Protein AF-A0A3C7W2S7-F1 (afdb_monomer_lite)

Sequence (81 aa):
GPGATDLAAQYRERLYNDPQSLADVVRITAVRQGDQLVGYRVSPGRAGEDFAALGFEPGDIVTGVNGLSLTDPANTVRLYQ

Structure (mmCIF, N/CA/C/O backbone):
data_AF-A0A3C7W2S7-F1
#
_entry.id   AF-A0A3C7W2S7-F1
#
loop_
_atom_site.group_PDB
_atom_site.id
_atom_site.type_symbol
_atom_site.label_atom_id
_atom_site.label_alt_id
_atom_site.label_comp_id
_atom_site.label_asym_id
_atom_site.label_entity_id
_atom_site.label_seq_id
_atom_site.pdbx_PDB_ins_code
_atom_site.Cartn_x
_atom_site.Cartn_y
_atom_site.Cartn_z
_atom_site.occupancy
_atom_site.B_iso_or_equiv
_atom_site.auth_seq_id
_atom_site.auth_comp_id
_atom_site.auth_asym_id
_atom_site.auth_atom_id
_atom_site.pdbx_PDB_model_num
ATOM 1 N N . GLY A 1 1 ? 17.190 -18.530 -6.423 1.00 46.44 1 GLY A N 1
ATOM 2 C CA . GLY A 1 1 ? 18.508 -18.645 -7.084 1.00 46.44 1 GLY A CA 1
ATOM 3 C C . GLY A 1 1 ? 19.221 -17.305 -7.038 1.00 46.44 1 GLY A C 1
ATOM 4 O O . GLY A 1 1 ? 18.549 -16.330 -6.721 1.00 46.44 1 GLY A O 1
ATOM 5 N N . PRO A 1 2 ? 20.527 -17.241 -7.342 1.00 55.94 2 PRO A N 1
ATOM 6 C CA . PRO A 1 2 ? 21.353 -16.035 -7.178 1.00 55.94 2 PRO A CA 1
ATOM 7 C C . PRO A 1 2 ? 20.734 -14.767 -7.798 1.00 55.94 2 PRO A C 1
ATOM 9 O O . PRO A 1 2 ? 20.667 -13.744 -7.129 1.00 55.94 2 PRO A O 1
ATOM 12 N N . GLY A 1 3 ? 20.106 -14.869 -8.976 1.00 65.62 3 GLY A N 1
ATOM 13 C CA . GLY A 1 3 ? 19.449 -13.719 -9.617 1.00 65.62 3 GLY A CA 1
ATOM 14 C C . GLY A 1 3 ? 18.249 -13.118 -8.866 1.00 65.62 3 GLY A C 1
ATOM 15 O O . GLY A 1 3 ? 17.995 -11.927 -8.994 1.00 65.62 3 GLY A O 1
ATOM 16 N N . ALA A 1 4 ? 17.530 -13.895 -8.046 1.00 66.38 4 ALA A N 1
ATOM 17 C CA . ALA A 1 4 ? 16.418 -13.366 -7.245 1.00 66.38 4 ALA A CA 1
ATOM 18 C C . ALA A 1 4 ? 16.923 -12.548 -6.042 1.00 66.38 4 ALA A C 1
ATOM 20 O O . ALA A 1 4 ? 16.303 -11.566 -5.640 1.00 66.38 4 ALA A O 1
ATOM 21 N N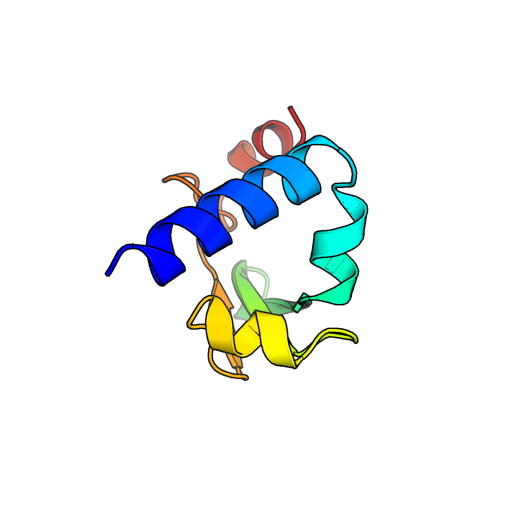 . THR A 1 5 ? 18.074 -12.938 -5.491 1.00 72.88 5 THR A N 1
ATOM 22 C CA . THR A 1 5 ? 18.722 -12.246 -4.372 1.00 72.88 5 THR A CA 1
ATOM 23 C C . THR A 1 5 ? 19.345 -10.926 -4.825 1.00 72.88 5 THR A C 1
ATOM 25 O O . THR A 1 5 ? 19.192 -9.913 -4.143 1.00 72.88 5 THR A O 1
ATOM 28 N N . ASP A 1 6 ? 19.985 -10.915 -5.996 1.00 73.44 6 ASP A N 1
ATOM 29 C CA . ASP A 1 6 ? 20.596 -9.709 -6.568 1.00 73.44 6 ASP A CA 1
ATOM 30 C C . ASP A 1 6 ? 19.542 -8.663 -6.957 1.00 73.44 6 ASP A C 1
ATOM 32 O O . ASP A 1 6 ? 19.726 -7.467 -6.723 1.00 73.44 6 ASP A O 1
ATOM 36 N N . LEU A 1 7 ? 18.395 -9.115 -7.474 1.00 72.31 7 LEU A N 1
ATOM 37 C CA . LEU A 1 7 ? 17.259 -8.250 -7.780 1.00 72.31 7 LEU A CA 1
ATOM 38 C C . LEU A 1 7 ? 16.706 -7.594 -6.506 1.00 72.31 7 LEU A C 1
ATOM 40 O O . LEU A 1 7 ? 16.577 -6.372 -6.441 1.00 72.31 7 LEU A O 1
ATOM 44 N N . ALA A 1 8 ? 16.461 -8.384 -5.457 1.00 74.12 8 ALA A N 1
ATOM 45 C CA . ALA A 1 8 ? 15.978 -7.873 -4.174 1.00 74.12 8 ALA A CA 1
ATOM 46 C C . ALA A 1 8 ? 16.950 -6.862 -3.533 1.00 74.12 8 ALA A C 1
ATOM 48 O O . ALA A 1 8 ? 16.519 -5.871 -2.938 1.00 74.12 8 ALA A O 1
ATOM 49 N N . ALA A 1 9 ? 18.263 -7.074 -3.677 1.00 75.94 9 ALA A N 1
ATOM 50 C CA . ALA A 1 9 ? 19.277 -6.146 -3.187 1.00 75.94 9 ALA A CA 1
ATOM 51 C C . ALA A 1 9 ? 19.234 -4.794 -3.922 1.00 75.94 9 ALA A C 1
ATOM 53 O O . ALA A 1 9 ? 19.226 -3.759 -3.256 1.00 75.94 9 ALA A O 1
ATOM 54 N N . GLN A 1 10 ? 19.123 -4.800 -5.254 1.00 71.56 10 GLN A N 1
ATOM 55 C CA . GLN A 1 10 ? 19.022 -3.577 -6.059 1.00 71.56 10 GLN A CA 1
ATOM 56 C C . GLN A 1 10 ? 17.723 -2.802 -5.810 1.00 71.56 10 GLN A C 1
ATOM 58 O O . GLN A 1 10 ? 17.743 -1.572 -5.780 1.00 71.56 10 GLN A O 1
ATOM 63 N N . TYR A 1 11 ? 16.594 -3.493 -5.605 1.00 65.56 11 TYR A N 1
ATOM 64 C CA . TYR A 1 11 ? 15.335 -2.826 -5.251 1.00 65.56 11 TYR A CA 1
ATOM 65 C C . TYR A 1 11 ? 15.406 -2.163 -3.892 1.00 65.56 11 TYR A C 1
ATOM 67 O O . TYR A 1 11 ? 14.956 -1.034 -3.756 1.00 65.56 11 TYR A O 1
ATOM 75 N N . ARG A 1 12 ? 15.998 -2.828 -2.898 1.00 70.50 12 ARG A N 1
ATOM 76 C CA . ARG A 1 12 ? 16.204 -2.241 -1.572 1.00 70.50 12 ARG A CA 1
ATOM 77 C C . ARG A 1 12 ? 17.053 -0.972 -1.656 1.00 70.50 12 ARG A C 1
ATOM 79 O O . ARG A 1 12 ? 16.713 0.019 -1.026 1.00 70.50 12 ARG A O 1
ATOM 86 N N . GLU A 1 13 ? 18.109 -0.978 -2.463 1.00 66.19 13 GLU A N 1
ATOM 87 C CA . GLU A 1 13 ? 18.978 0.186 -2.667 1.00 66.19 13 GLU A CA 1
ATOM 88 C C . GLU A 1 13 ? 18.251 1.337 -3.388 1.00 66.19 13 GLU A C 1
ATOM 90 O O . GLU A 1 13 ? 18.342 2.488 -2.964 1.00 66.19 13 GLU A O 1
ATOM 95 N N . ARG A 1 14 ? 17.442 1.033 -4.413 1.00 59.56 14 ARG A N 1
ATOM 96 C CA . ARG A 1 14 ? 16.550 2.012 -5.062 1.00 59.56 14 ARG A CA 1
ATOM 97 C C . ARG A 1 14 ? 15.465 2.543 -4.123 1.00 59.56 14 ARG A C 1
ATOM 99 O O . ARG A 1 14 ? 15.216 3.740 -4.141 1.00 59.56 14 ARG A O 1
ATOM 106 N N . LEU A 1 15 ? 14.880 1.704 -3.267 1.00 58.06 15 LEU A N 1
ATOM 107 C CA . LEU A 1 15 ? 13.894 2.120 -2.261 1.00 58.06 15 LEU A CA 1
ATOM 108 C C . LEU A 1 15 ? 14.483 3.137 -1.279 1.00 58.06 15 LEU A C 1
ATOM 110 O O . LEU A 1 15 ? 13.804 4.087 -0.900 1.00 58.06 15 LEU A O 1
ATOM 114 N N . TYR A 1 16 ? 15.734 2.920 -0.862 1.00 59.62 16 TYR A N 1
ATOM 115 C CA . TYR A 1 16 ? 16.440 3.802 0.068 1.00 59.62 16 TYR A CA 1
ATOM 116 C C . TYR A 1 16 ? 16.873 5.122 -0.577 1.00 59.62 16 TYR A C 1
ATOM 118 O O . TYR A 1 16 ? 16.870 6.150 0.095 1.00 59.62 16 TYR A O 1
ATOM 126 N N . ASN A 1 17 ? 17.239 5.100 -1.860 1.00 55.03 17 ASN A N 1
ATOM 127 C CA . ASN A 1 17 ? 17.760 6.274 -2.565 1.00 55.03 17 ASN A CA 1
ATOM 128 C C . ASN A 1 17 ? 16.673 7.096 -3.276 1.00 55.03 17 ASN A C 1
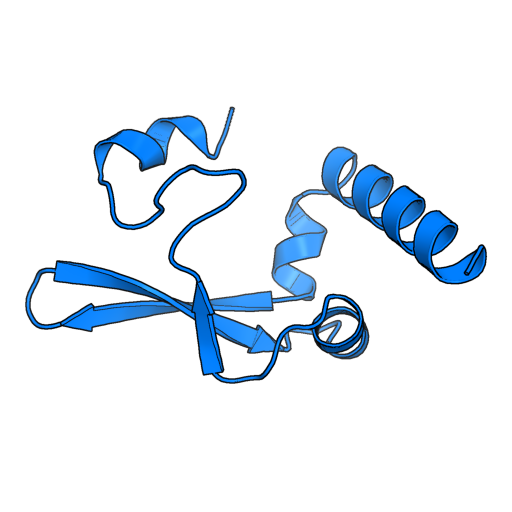ATOM 130 O O . ASN A 1 17 ? 16.859 8.293 -3.480 1.00 55.03 17 ASN A O 1
ATOM 134 N N . ASP A 1 18 ? 15.550 6.475 -3.644 1.00 54.25 18 ASP A N 1
ATOM 135 C CA . ASP A 1 18 ? 14.420 7.126 -4.303 1.00 54.25 18 ASP A CA 1
ATOM 136 C C . ASP A 1 18 ? 13.081 6.462 -3.912 1.00 54.25 18 ASP A C 1
ATOM 138 O O . ASP A 1 18 ? 12.513 5.661 -4.668 1.00 54.25 18 ASP A O 1
ATOM 142 N N . PRO A 1 19 ? 12.534 6.781 -2.725 1.00 55.38 19 PRO A N 1
ATOM 143 C CA . PRO A 1 19 ? 11.242 6.262 -2.281 1.00 55.38 19 PRO A CA 1
ATOM 144 C C . PRO A 1 19 ? 10.065 6.697 -3.174 1.00 55.38 19 PRO A C 1
ATOM 146 O O . PRO A 1 19 ? 8.988 6.106 -3.071 1.00 55.38 19 PRO A O 1
ATOM 149 N N . GLN A 1 20 ? 10.241 7.671 -4.087 1.00 54.41 20 GLN A N 1
ATOM 150 C CA . GLN A 1 20 ? 9.222 7.984 -5.099 1.00 54.41 20 GLN A CA 1
ATOM 151 C C . GLN A 1 20 ? 9.078 6.854 -6.133 1.00 54.41 20 GLN A C 1
ATOM 153 O O . GLN A 1 20 ? 7.989 6.685 -6.682 1.00 54.41 20 GLN A O 1
ATOM 158 N N . SER A 1 21 ? 10.110 6.023 -6.333 1.00 63.84 21 SER A N 1
ATOM 159 C CA . SER A 1 21 ? 10.092 4.914 -7.302 1.00 63.84 21 SER A CA 1
ATOM 160 C C . SER A 1 21 ? 9.037 3.842 -6.999 1.00 63.84 21 SER A C 1
ATOM 162 O O . SER A 1 21 ? 8.520 3.211 -7.920 1.00 63.84 21 SER A O 1
ATOM 164 N N . LEU A 1 22 ? 8.627 3.671 -5.733 1.00 63.31 22 LEU A N 1
ATOM 165 C CA . LEU A 1 22 ? 7.563 2.725 -5.378 1.00 63.31 22 LEU A CA 1
ATOM 166 C C . LEU A 1 22 ? 6.201 3.162 -5.946 1.00 63.31 22 LEU A C 1
ATOM 168 O O . LEU A 1 22 ? 5.398 2.320 -6.347 1.00 63.31 22 LEU A O 1
ATOM 172 N N . ALA A 1 23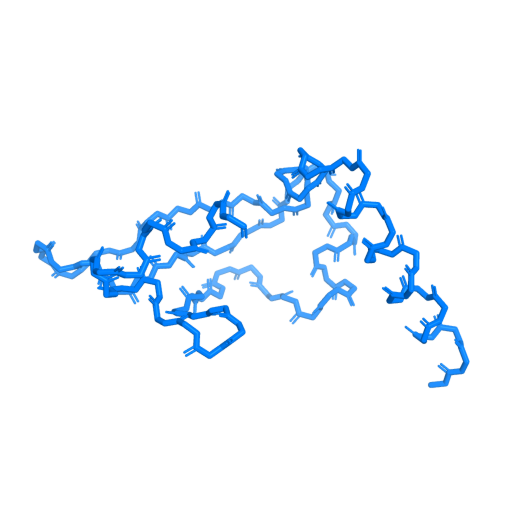 ? 5.952 4.472 -6.036 1.00 68.12 23 ALA A N 1
ATOM 173 C CA . ALA A 1 23 ? 4.723 5.008 -6.622 1.00 68.12 23 ALA A CA 1
ATOM 174 C C . ALA A 1 23 ? 4.638 4.759 -8.139 1.00 68.12 23 ALA A C 1
ATOM 176 O O . ALA A 1 23 ? 3.540 4.698 -8.697 1.00 68.12 23 ALA A O 1
ATOM 177 N N . ASP A 1 24 ? 5.782 4.571 -8.806 1.00 75.88 24 ASP A N 1
ATOM 178 C CA . ASP A 1 24 ? 5.823 4.166 -10.210 1.00 75.88 24 ASP A CA 1
ATOM 179 C C . ASP A 1 24 ? 5.569 2.662 -10.389 1.00 75.88 24 ASP A C 1
ATOM 181 O O . ASP A 1 24 ? 5.087 2.263 -11.449 1.00 75.88 24 ASP A O 1
ATOM 185 N N . VAL A 1 25 ? 5.815 1.830 -9.370 1.00 77.94 25 VAL A N 1
ATOM 186 C CA . VAL A 1 25 ? 5.575 0.374 -9.414 1.00 77.94 25 VAL A CA 1
ATOM 187 C C . VAL A 1 25 ? 4.126 0.023 -9.075 1.00 77.94 25 VAL A C 1
ATOM 189 O O . VAL A 1 25 ? 3.521 -0.813 -9.750 1.00 77.94 25 VAL A O 1
ATOM 192 N N . VAL A 1 26 ? 3.539 0.666 -8.060 1.00 83.31 26 VAL A N 1
ATOM 193 C CA . VAL A 1 26 ? 2.206 0.317 -7.550 1.00 83.31 26 VAL A CA 1
ATOM 194 C C . VAL A 1 26 ? 1.280 1.525 -7.440 1.00 83.31 26 VAL A C 1
ATOM 196 O O . VAL A 1 26 ? 1.613 2.552 -6.853 1.00 83.31 26 VAL A O 1
ATOM 199 N N . ARG A 1 27 ? 0.055 1.380 -7.952 1.00 87.50 27 ARG A N 1
ATOM 200 C CA . ARG A 1 27 ? -1.057 2.287 -7.644 1.00 87.50 27 ARG A CA 1
ATOM 201 C C . ARG A 1 27 ? -1.873 1.706 -6.501 1.00 87.50 27 ARG A C 1
ATOM 203 O O . ARG A 1 27 ? -2.298 0.552 -6.577 1.00 87.50 27 ARG A O 1
ATOM 210 N N . ILE A 1 28 ? -2.136 2.526 -5.487 1.00 88.12 28 ILE A N 1
ATOM 211 C CA . ILE A 1 28 ? -2.925 2.135 -4.318 1.00 88.12 28 ILE A CA 1
ATOM 212 C C . ILE A 1 28 ? -4.284 2.831 -4.305 1.00 88.12 28 ILE A C 1
ATOM 214 O O . ILE A 1 28 ? -4.417 3.995 -4.676 1.00 88.12 28 ILE A O 1
ATOM 218 N N . THR A 1 29 ? -5.317 2.123 -3.865 1.00 90.56 29 THR A N 1
ATOM 219 C CA . THR A 1 29 ? -6.648 2.689 -3.616 1.00 90.56 29 THR A CA 1
ATOM 220 C C . THR A 1 29 ? -7.168 2.171 -2.285 1.00 90.56 29 THR A C 1
ATOM 222 O O . THR A 1 29 ? -7.148 0.966 -2.041 1.00 90.56 29 THR A O 1
ATOM 225 N N . ALA A 1 30 ? -7.630 3.065 -1.409 1.00 89.75 30 ALA A N 1
ATOM 226 C CA . ALA A 1 30 ? -8.181 2.665 -0.117 1.00 89.75 30 ALA A CA 1
ATOM 227 C C . ALA A 1 30 ? -9.444 1.811 -0.306 1.00 89.75 30 ALA A C 1
ATOM 229 O O . ALA A 1 30 ? -10.350 2.186 -1.052 1.00 89.75 30 ALA A O 1
ATOM 230 N N . VAL A 1 31 ? -9.520 0.682 0.399 1.00 94.00 31 VAL A N 1
ATOM 231 C CA . VAL A 1 31 ? -10.709 -0.174 0.450 1.00 94.00 31 VAL A CA 1
ATOM 232 C C . VAL A 1 31 ? -11.365 0.006 1.808 1.00 94.00 31 VAL A C 1
ATOM 234 O O . VAL A 1 31 ? -10.720 -0.143 2.848 1.00 94.00 31 VAL A O 1
ATOM 237 N N . ARG A 1 32 ? -12.658 0.328 1.801 1.00 92.00 32 ARG A N 1
ATOM 238 C CA . ARG A 1 32 ? -13.452 0.542 3.012 1.00 92.00 32 ARG A CA 1
ATOM 239 C C . ARG A 1 32 ? -14.663 -0.380 3.039 1.00 92.00 32 ARG A C 1
ATOM 241 O O . ARG A 1 32 ? -15.241 -0.669 1.994 1.00 92.00 32 ARG A O 1
ATOM 248 N N . GLN A 1 33 ? -15.041 -0.815 4.235 1.00 93.62 33 GLN A N 1
ATOM 249 C CA . GLN A 1 33 ? -16.331 -1.443 4.514 1.00 93.62 33 GLN A CA 1
ATOM 250 C C . GLN A 1 33 ? -17.084 -0.529 5.481 1.00 93.62 33 GLN A C 1
ATOM 252 O O . GLN A 1 33 ? -16.725 -0.421 6.652 1.00 93.62 33 GLN A O 1
ATOM 257 N N . GLY A 1 34 ? -18.077 0.198 4.963 1.00 93.19 34 GLY A N 1
ATOM 258 C CA . GLY A 1 34 ? -18.647 1.339 5.680 1.00 93.19 34 GLY A CA 1
ATOM 259 C C . GLY A 1 34 ? -17.568 2.386 5.970 1.00 93.19 34 GLY A C 1
ATOM 260 O O . GLY A 1 34 ? -16.791 2.743 5.082 1.00 93.19 34 GLY A O 1
ATOM 261 N N . ASP A 1 35 ? -17.480 2.824 7.222 1.00 89.06 35 ASP A N 1
ATOM 262 C CA . ASP A 1 35 ? -16.490 3.818 7.654 1.00 89.06 35 ASP A CA 1
ATOM 263 C C . ASP A 1 35 ? -15.111 3.213 7.971 1.00 89.06 35 ASP A C 1
ATOM 265 O O . ASP A 1 35 ? -14.113 3.933 8.090 1.00 89.06 35 ASP A O 1
ATOM 269 N N . GLN A 1 36 ? -15.012 1.883 8.053 1.00 88.38 36 GLN A N 1
ATOM 270 C CA . GLN A 1 36 ? -13.783 1.197 8.433 1.00 88.38 36 GLN A CA 1
ATOM 271 C C . GLN A 1 36 ? -12.856 0.994 7.228 1.00 88.38 36 GLN A C 1
ATOM 273 O O . GLN A 1 36 ? -13.242 0.417 6.210 1.00 88.38 36 GLN A O 1
ATOM 278 N N . LEU A 1 37 ? -11.599 1.432 7.358 1.00 88.19 37 LEU A N 1
ATOM 279 C CA . LEU A 1 37 ? -10.528 1.082 6.422 1.00 88.19 37 LEU A CA 1
ATOM 280 C C . LEU A 1 37 ? -10.162 -0.394 6.612 1.00 88.19 37 LEU A C 1
ATOM 282 O O . LEU A 1 37 ? -9.781 -0.795 7.709 1.00 88.19 37 LEU A O 1
ATOM 286 N N . VAL A 1 38 ? -10.254 -1.186 5.543 1.00 92.69 38 VAL A N 1
ATOM 287 C CA . VAL A 1 38 ? -9.915 -2.621 5.570 1.00 92.69 38 VAL A CA 1
ATOM 288 C C . VAL A 1 38 ? -8.598 -2.940 4.863 1.00 92.69 38 VAL A C 1
ATOM 290 O O . VAL A 1 38 ? -8.079 -4.039 5.017 1.00 92.69 38 VAL A O 1
ATOM 293 N N . GLY A 1 39 ? -8.032 -1.987 4.121 1.00 92.50 39 GLY A N 1
ATOM 294 C CA . GLY A 1 39 ? -6.714 -2.110 3.504 1.00 92.50 39 GLY A CA 1
ATOM 295 C C . GLY A 1 39 ? -6.571 -1.239 2.263 1.00 92.50 39 GLY A C 1
ATOM 296 O O . GLY A 1 39 ? -7.388 -0.349 2.006 1.00 92.50 39 GLY A O 1
ATOM 297 N N . TYR A 1 40 ? -5.542 -1.524 1.474 1.00 92.44 40 TYR A N 1
ATOM 298 C CA . TYR A 1 40 ? -5.260 -0.833 0.221 1.00 92.44 40 TYR A CA 1
ATOM 299 C C . TYR A 1 40 ? -5.225 -1.832 -0.925 1.00 92.44 40 TYR A C 1
ATOM 301 O O . TYR A 1 40 ? -4.435 -2.773 -0.911 1.00 92.44 40 TYR A O 1
ATOM 309 N N . ARG A 1 41 ? -6.083 -1.620 -1.923 1.00 94.50 41 ARG A N 1
ATOM 310 C CA . ARG A 1 41 ? -6.045 -2.381 -3.166 1.00 94.50 41 ARG A CA 1
ATOM 311 C C . ARG A 1 41 ? -4.853 -1.918 -3.984 1.00 94.50 41 ARG A C 1
ATOM 313 O O . ARG A 1 41 ? -4.714 -0.714 -4.208 1.00 94.50 41 ARG A O 1
ATOM 320 N N . VAL A 1 42 ? -4.047 -2.862 -4.451 1.00 92.25 42 VAL A N 1
ATOM 321 C CA . VAL A 1 42 ? -2.888 -2.589 -5.298 1.00 92.25 42 VAL A CA 1
ATOM 322 C C . VAL A 1 42 ? -3.165 -2.944 -6.756 1.00 92.25 42 VAL A C 1
ATOM 324 O O . VAL A 1 42 ? -3.939 -3.849 -7.076 1.00 92.25 42 VAL A O 1
ATOM 327 N N . SER A 1 43 ? -2.549 -2.191 -7.658 1.00 93.38 43 SER A N 1
ATOM 328 C CA . SER A 1 43 ? -2.583 -2.445 -9.097 1.00 93.38 43 SER A CA 1
ATOM 329 C C . SER A 1 43 ? -1.272 -1.999 -9.751 1.00 93.38 43 SER A C 1
ATOM 331 O O . SER A 1 43 ? -0.588 -1.136 -9.185 1.00 93.38 43 SER A O 1
ATOM 333 N N . 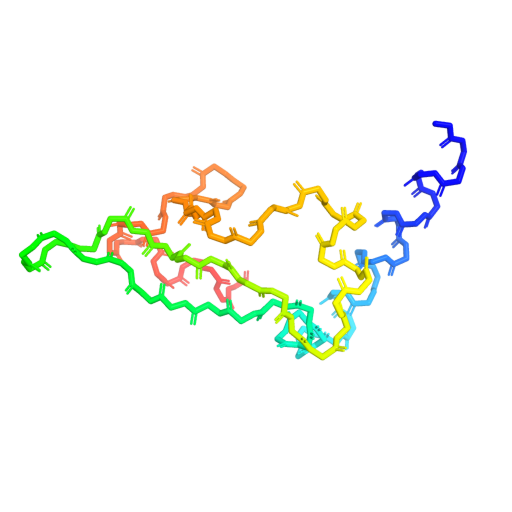PRO A 1 44 ? -0.913 -2.551 -10.926 1.00 92.56 44 PRO A N 1
ATOM 334 C CA . PRO A 1 44 ? 0.312 -2.173 -11.620 1.00 92.56 44 PRO A CA 1
ATOM 335 C C . PRO A 1 44 ? 0.380 -0.666 -11.886 1.00 92.56 44 PRO A C 1
ATOM 337 O O . PRO A 1 44 ? -0.606 -0.042 -12.297 1.00 92.56 44 PRO A O 1
ATOM 340 N N . GLY A 1 45 ? 1.550 -0.081 -11.640 1.00 87.25 45 GLY A N 1
ATOM 341 C CA . GLY A 1 45 ? 1.881 1.314 -11.908 1.00 87.25 45 GLY A CA 1
ATOM 342 C C . GLY A 1 45 ? 2.329 1.562 -13.348 1.00 87.25 45 GLY A C 1
ATOM 343 O O . GLY A 1 45 ? 1.760 1.024 -14.298 1.00 87.25 45 GLY A O 1
ATOM 344 N N . ARG A 1 46 ? 3.312 2.446 -13.519 1.00 84.75 46 ARG A N 1
ATOM 345 C CA . ARG A 1 46 ? 4.015 2.681 -14.790 1.00 84.75 46 ARG A CA 1
ATOM 346 C C . ARG A 1 46 ? 5.076 1.608 -15.046 1.00 84.75 46 ARG A C 1
ATOM 348 O O . ARG A 1 46 ? 5.197 1.154 -16.177 1.00 84.75 46 ARG A O 1
ATOM 355 N N . ALA A 1 47 ? 5.770 1.160 -14.002 1.00 79.31 47 ALA A N 1
ATOM 356 C CA . ALA A 1 47 ? 6.698 0.032 -14.021 1.00 79.31 47 ALA A CA 1
ATOM 357 C C . ALA A 1 47 ? 5.951 -1.277 -13.699 1.00 79.31 47 ALA A C 1
ATOM 359 O O . ALA A 1 47 ? 6.154 -1.906 -12.664 1.00 79.31 47 ALA A O 1
ATOM 360 N N . GLY A 1 48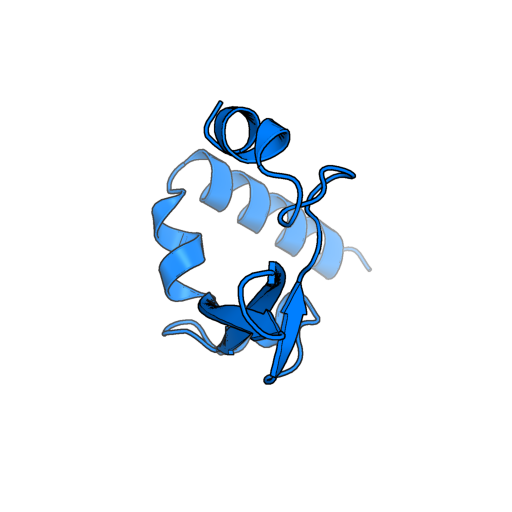 ? 5.008 -1.659 -14.567 1.00 78.00 48 GLY A N 1
ATOM 361 C CA . GLY A 1 48 ? 4.134 -2.817 -14.330 1.00 78.00 48 GLY A CA 1
ATOM 362 C C . GLY A 1 48 ? 4.856 -4.172 -14.320 1.00 78.00 48 GLY A C 1
ATOM 363 O O . GLY A 1 48 ? 4.351 -5.120 -13.727 1.00 78.00 48 GLY A O 1
ATOM 364 N N . GLU A 1 49 ? 6.034 -4.264 -14.937 1.00 79.31 49 GLU A N 1
ATOM 365 C CA . GLU A 1 49 ? 6.883 -5.464 -14.912 1.00 79.31 49 GLU A CA 1
ATOM 366 C C . GLU A 1 49 ? 7.422 -5.773 -13.504 1.00 79.31 49 GLU A C 1
ATOM 368 O O . GLU A 1 49 ? 7.432 -6.930 -13.078 1.00 79.31 49 GLU A O 1
ATOM 373 N N . ASP A 1 50 ? 7.736 -4.733 -12.732 1.00 80.88 50 ASP A N 1
ATOM 374 C CA . ASP A 1 50 ? 8.232 -4.848 -11.360 1.00 80.88 50 ASP A CA 1
ATOM 375 C C . ASP A 1 50 ? 7.132 -5.281 -10.387 1.00 80.88 50 ASP A C 1
ATOM 377 O O . ASP A 1 50 ? 7.388 -6.006 -9.428 1.00 80.88 50 ASP A O 1
ATOM 381 N N . PHE A 1 51 ? 5.883 -4.887 -10.657 1.00 86.44 51 PHE A N 1
ATOM 382 C CA . PHE A 1 51 ? 4.722 -5.265 -9.850 1.00 86.44 51 PHE A CA 1
ATOM 383 C C . PHE A 1 51 ? 4.568 -6.791 -9.768 1.00 86.44 51 PHE A C 1
ATOM 385 O O . PHE A 1 51 ? 4.446 -7.349 -8.678 1.00 86.44 51 PHE A O 1
ATOM 392 N N . ALA A 1 52 ? 4.641 -7.470 -10.917 1.00 85.38 52 ALA A N 1
ATOM 393 C CA . ALA A 1 52 ? 4.555 -8.926 -10.977 1.00 85.38 52 ALA A CA 1
ATOM 394 C C . ALA A 1 52 ? 5.831 -9.605 -10.450 1.00 85.38 52 ALA A C 1
ATOM 396 O O . ALA A 1 52 ? 5.748 -10.644 -9.798 1.00 85.38 52 ALA A O 1
ATOM 397 N N . ALA A 1 53 ? 7.012 -9.017 -10.680 1.00 83.00 53 ALA A N 1
ATOM 398 C CA . ALA A 1 53 ? 8.283 -9.550 -10.178 1.00 83.00 53 ALA A CA 1
ATOM 399 C C . ALA A 1 53 ? 8.364 -9.563 -8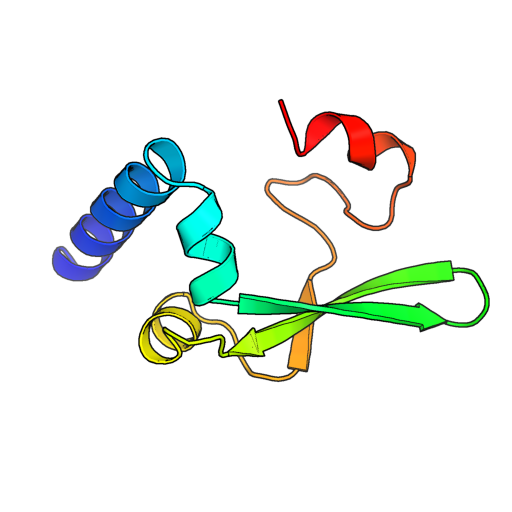.639 1.00 83.00 53 ALA A C 1
ATOM 401 O O . ALA A 1 53 ? 9.008 -10.439 -8.060 1.00 83.00 53 ALA A O 1
ATOM 402 N N . LEU A 1 54 ? 7.680 -8.623 -7.980 1.00 82.06 54 LEU A N 1
ATOM 403 C CA . LEU A 1 54 ? 7.509 -8.583 -6.525 1.00 82.06 54 LEU A CA 1
ATOM 404 C C . LEU A 1 54 ? 6.447 -9.572 -6.009 1.00 82.06 54 LEU A C 1
ATOM 406 O O . LEU A 1 54 ? 6.304 -9.727 -4.797 1.00 82.06 54 LEU A O 1
ATOM 410 N N . GLY A 1 55 ? 5.733 -10.256 -6.908 1.00 85.19 55 GLY A N 1
ATOM 411 C CA . GLY A 1 55 ? 4.734 -11.271 -6.582 1.00 85.19 55 GLY A CA 1
ATOM 412 C C . GLY A 1 55 ? 3.330 -10.731 -6.312 1.00 85.19 55 GLY A C 1
ATOM 413 O O . GLY A 1 55 ? 2.511 -11.476 -5.786 1.00 85.19 55 GLY A O 1
ATOM 414 N N . PHE A 1 56 ? 3.045 -9.468 -6.645 1.00 88.69 56 PHE A N 1
ATOM 415 C CA . PHE A 1 56 ? 1.693 -8.927 -6.523 1.00 88.69 56 PHE A CA 1
ATOM 416 C C . PHE A 1 56 ? 0.798 -9.358 -7.681 1.00 88.69 56 PHE A C 1
ATOM 418 O O . PHE A 1 56 ? 1.219 -9.403 -8.842 1.00 88.69 56 PHE A O 1
ATOM 425 N N . GLU A 1 57 ? -0.480 -9.548 -7.372 1.00 93.69 57 GLU A N 1
ATOM 426 C CA . GLU A 1 57 ? -1.539 -9.716 -8.356 1.00 93.69 57 GLU A CA 1
ATOM 427 C C . GLU A 1 57 ? -2.448 -8.474 -8.401 1.00 93.69 57 GLU A C 1
ATOM 429 O O . GLU A 1 57 ? -2.727 -7.840 -7.374 1.00 93.69 57 GLU A O 1
ATOM 434 N N . PRO A 1 58 ? -2.930 -8.060 -9.592 1.00 93.50 58 PRO A N 1
ATOM 435 C CA . PRO A 1 58 ? -3.849 -6.936 -9.684 1.00 93.50 58 PRO A CA 1
ATOM 436 C C . PRO A 1 58 ? -5.119 -7.200 -8.872 1.00 93.50 58 PRO A C 1
ATOM 438 O O . PRO A 1 58 ? -5.876 -8.126 -9.151 1.00 93.50 58 PRO A O 1
ATOM 441 N N . GLY A 1 59 ? -5.388 -6.328 -7.902 1.00 93.62 59 GLY A N 1
ATOM 442 C CA . GLY A 1 59 ? -6.549 -6.452 -7.030 1.00 93.62 59 GLY A CA 1
ATOM 443 C C . GLY A 1 59 ? -6.252 -7.012 -5.642 1.00 93.62 59 GLY A C 1
ATOM 444 O O . GLY A 1 59 ? -7.173 -6.970 -4.821 1.00 93.62 59 GLY A O 1
ATOM 445 N N . ASP A 1 60 ? -5.015 -7.428 -5.362 1.00 95.06 60 ASP A N 1
ATOM 446 C CA . ASP A 1 60 ? -4.555 -7.742 -4.009 1.00 95.06 60 ASP A CA 1
ATOM 447 C C . ASP A 1 60 ? -4.903 -6.617 -3.030 1.00 95.06 60 ASP A C 1
ATOM 449 O O . ASP A 1 60 ? -4.863 -5.429 -3.372 1.00 95.06 60 ASP A O 1
ATOM 453 N N . ILE A 1 61 ? -5.247 -6.991 -1.794 1.00 93.50 61 ILE A N 1
ATOM 454 C CA . ILE A 1 61 ? -5.502 -6.047 -0.703 1.00 93.50 61 ILE A CA 1
ATOM 455 C C . ILE A 1 61 ? -4.392 -6.183 0.330 1.00 93.50 61 ILE A C 1
ATOM 457 O O . ILE A 1 61 ? -4.309 -7.175 1.052 1.00 93.50 61 ILE A O 1
ATOM 461 N N . VAL A 1 62 ? -3.570 -5.144 0.432 1.00 90.88 62 VAL A N 1
ATOM 462 C CA . VAL A 1 62 ? -2.497 -5.058 1.420 1.00 90.88 62 VAL A CA 1
ATOM 463 C C . VAL A 1 62 ? -3.064 -4.507 2.723 1.00 90.88 62 VAL A C 1
ATOM 465 O O . VAL A 1 62 ? -3.647 -3.419 2.763 1.00 90.88 62 VAL A O 1
ATOM 468 N N . THR A 1 63 ? -2.886 -5.269 3.799 1.00 92.31 63 THR A N 1
ATOM 469 C CA . THR A 1 63 ? -3.377 -4.937 5.145 1.00 92.31 63 THR A CA 1
ATOM 470 C C . THR A 1 63 ? -2.254 -4.588 6.117 1.00 92.31 63 THR A C 1
ATOM 472 O O . THR A 1 63 ? -2.515 -3.980 7.153 1.00 92.31 63 THR A O 1
ATOM 475 N N . GLY A 1 64 ? -1.001 -4.909 5.785 1.00 89.56 64 GLY A N 1
ATOM 476 C CA . GLY A 1 64 ? 0.150 -4.655 6.642 1.00 89.56 64 GLY A CA 1
ATOM 477 C C . GLY A 1 64 ? 1.475 -4.647 5.889 1.00 89.56 64 GLY A C 1
ATOM 478 O O . GLY A 1 64 ? 1.588 -5.218 4.806 1.00 89.56 64 GLY A O 1
ATOM 479 N N . VAL A 1 65 ? 2.480 -4.004 6.480 1.00 80.88 65 VAL A N 1
ATOM 480 C CA . VAL A 1 65 ? 3.858 -3.946 5.971 1.00 80.88 65 VAL A CA 1
ATOM 481 C C . VAL A 1 65 ? 4.803 -4.165 7.146 1.00 80.88 65 VAL A C 1
ATOM 483 O O . VAL A 1 65 ? 4.658 -3.517 8.178 1.00 80.88 65 VAL A O 1
ATOM 486 N N . ASN A 1 66 ? 5.761 -5.089 7.020 1.00 79.50 66 ASN A N 1
ATOM 487 C CA . ASN A 1 66 ? 6.761 -5.385 8.060 1.00 79.50 66 ASN A CA 1
ATOM 488 C C . ASN A 1 66 ? 6.163 -5.651 9.459 1.00 79.50 66 ASN A C 1
ATOM 490 O O . ASN A 1 66 ? 6.715 -5.237 10.475 1.00 79.50 66 ASN A O 1
ATOM 494 N N . GLY A 1 67 ? 5.007 -6.319 9.517 1.00 80.19 67 GLY A N 1
ATOM 495 C CA . GLY A 1 67 ? 4.303 -6.619 10.770 1.00 80.19 67 GLY A CA 1
ATOM 496 C C . GLY A 1 67 ? 3.487 -5.458 11.353 1.00 80.19 67 GLY A C 1
ATOM 497 O O . GLY A 1 67 ? 2.810 -5.650 12.360 1.00 80.19 67 GLY A O 1
ATOM 498 N N . LEU A 1 68 ? 3.497 -4.279 10.724 1.00 81.38 68 LEU A N 1
ATOM 499 C CA . LEU A 1 68 ? 2.638 -3.154 11.085 1.00 81.38 68 LEU A CA 1
ATOM 500 C C . LEU A 1 68 ? 1.326 -3.232 10.310 1.00 81.38 68 LEU A C 1
ATOM 502 O O . LEU A 1 68 ? 1.330 -3.332 9.083 1.00 81.38 68 LEU A O 1
ATOM 506 N N . SER A 1 69 ? 0.204 -3.153 11.022 1.00 87.31 69 SER A N 1
ATOM 507 C CA . SER A 1 69 ? -1.114 -3.075 10.393 1.00 87.31 69 SER A CA 1
ATOM 508 C C . SER A 1 69 ? -1.337 -1.685 9.802 1.00 87.31 69 SER A C 1
ATOM 510 O O . SER A 1 69 ? -1.205 -0.689 10.512 1.00 87.31 69 SER A O 1
ATOM 512 N N . LEU A 1 70 ? -1.721 -1.621 8.525 1.00 84.25 70 LEU A N 1
ATOM 513 C CA . LEU A 1 70 ? -2.075 -0.382 7.824 1.00 84.25 70 LEU A CA 1
ATOM 514 C C . LEU A 1 70 ? -3.510 0.080 8.109 1.00 84.25 70 LEU A C 1
ATOM 516 O O . LEU A 1 70 ? -3.877 1.201 7.758 1.00 84.25 70 LEU A O 1
ATOM 520 N N . THR A 1 71 ? -4.337 -0.782 8.702 1.00 84.06 71 THR A N 1
ATOM 521 C CA . THR A 1 71 ? -5.716 -0.450 9.092 1.00 84.06 71 THR A CA 1
ATOM 522 C C . THR A 1 71 ? -5.806 0.067 10.523 1.00 84.06 71 THR A C 1
ATOM 524 O O . THR A 1 71 ? -6.875 0.495 10.947 1.00 84.06 71 THR A O 1
ATOM 527 N N . ASP A 1 72 ? -4.705 0.008 11.273 1.00 81.44 72 ASP A N 1
ATOM 528 C CA . ASP A 1 72 ? -4.595 0.578 12.609 1.00 81.44 72 ASP A CA 1
ATOM 529 C C . ASP A 1 72 ? -4.181 2.058 12.505 1.00 81.44 72 ASP A C 1
ATOM 531 O O . ASP A 1 72 ? -3.060 2.354 12.071 1.00 81.44 72 ASP A O 1
ATOM 535 N N . PRO A 1 73 ? -5.046 3.003 12.920 1.00 72.44 73 PRO A N 1
ATOM 536 C CA . PRO A 1 73 ? -4.744 4.429 12.870 1.00 72.44 73 PRO A CA 1
ATOM 537 C C . PRO A 1 73 ? -3.450 4.805 13.604 1.00 72.44 73 PRO A C 1
ATOM 539 O O . PRO A 1 73 ? -2.771 5.744 13.181 1.00 72.44 73 PRO A O 1
ATOM 542 N N . ALA A 1 74 ? -3.074 4.065 14.657 1.00 73.06 74 ALA A N 1
ATOM 543 C CA . ALA A 1 74 ? -1.877 4.327 15.456 1.00 73.06 74 ALA A CA 1
ATOM 544 C C . ALA A 1 74 ? -0.566 4.053 14.696 1.00 73.06 74 ALA A C 1
ATOM 546 O O . ALA A 1 74 ? 0.469 4.640 15.017 1.00 73.06 74 ALA A O 1
ATOM 547 N N . ASN A 1 75 ? -0.600 3.216 13.654 1.00 66.56 75 ASN A N 1
ATOM 548 C CA . ASN A 1 75 ? 0.583 2.869 12.861 1.00 66.56 75 ASN A CA 1
ATOM 549 C C . ASN A 1 75 ? 0.874 3.867 11.728 1.00 66.56 75 ASN A C 1
ATOM 551 O O . ASN A 1 75 ? 1.973 3.854 11.175 1.00 66.56 75 ASN A O 1
ATOM 555 N N . THR A 1 76 ? -0.053 4.784 11.425 1.00 55.62 76 THR A N 1
ATOM 556 C CA . THR A 1 76 ? 0.090 5.787 10.349 1.00 55.62 76 THR A CA 1
ATOM 557 C C . THR A 1 76 ? 1.326 6.677 10.530 1.00 55.62 76 THR A C 1
ATOM 559 O O . THR A 1 76 ? 1.972 7.052 9.557 1.00 55.62 76 THR A O 1
ATOM 562 N N . VAL A 1 77 ? 1.699 6.984 11.778 1.00 50.09 77 VAL A N 1
ATOM 563 C CA . VAL A 1 77 ? 2.856 7.840 12.111 1.00 50.09 77 VAL A CA 1
ATOM 564 C C . VAL A 1 77 ? 4.196 7.103 11.950 1.00 50.09 77 VAL A C 1
ATOM 566 O O . VAL A 1 77 ? 5.228 7.742 11.767 1.00 50.09 77 VAL A O 1
ATOM 569 N N . ARG A 1 78 ? 4.200 5.763 11.987 1.00 52.38 78 ARG A N 1
ATOM 570 C CA . ARG A 1 78 ? 5.421 4.938 11.947 1.00 52.38 78 ARG A CA 1
ATOM 571 C C . ARG A 1 78 ? 5.876 4.552 10.544 1.00 52.38 78 ARG A C 1
ATOM 573 O O . ARG A 1 78 ? 7.006 4.117 10.389 1.00 52.38 78 ARG A O 1
ATOM 580 N N . LEU A 1 79 ? 5.015 4.698 9.539 1.00 50.50 79 LEU A N 1
ATOM 581 C CA . LEU A 1 79 ? 5.313 4.278 8.166 1.00 50.50 79 LEU A CA 1
ATOM 582 C C . LEU A 1 79 ? 6.213 5.272 7.403 1.00 50.50 79 LEU A C 1
ATOM 584 O O . LEU A 1 79 ? 6.706 4.945 6.331 1.00 50.50 79 LEU A O 1
ATOM 588 N N . TYR A 1 80 ? 6.415 6.474 7.953 1.00 43.81 80 TYR A N 1
ATOM 589 C CA . TYR A 1 80 ? 7.180 7.568 7.342 1.00 43.81 80 TYR A CA 1
ATOM 590 C C . TYR A 1 80 ? 8.500 7.889 8.070 1.00 43.81 80 TYR A C 1
ATOM 592 O O . TYR A 1 80 ? 9.139 8.882 7.724 1.00 43.81 80 TYR A O 1
ATOM 600 N N . GLN A 1 81 ? 8.875 7.109 9.092 1.00 42.69 81 GLN A N 1
ATOM 601 C CA . GLN A 1 81 ? 10.132 7.267 9.842 1.00 42.69 81 GLN A CA 1
ATOM 602 C C . GLN A 1 81 ? 11.167 6.223 9.438 1.00 42.69 81 GLN A C 1
ATOM 604 O O . GLN A 1 81 ? 10.761 5.065 9.191 1.00 42.69 81 GLN A O 1
#

Secondary structure (DSSP, 8-state):
-HHHHHHHHHHHHHHHH-TTHHHHHEEEEEEEETTEEEEEEEEE-SSHHHHHHTT--TT-EE-EETTEESS-GGGTTTTT-

Radius of gyration: 13.98 Å; chains: 1; bounding box: 40×27×30 Å

pLDDT: mean 77.27, std 14.51, range [42.69, 95.06]

Foldseek 3Di:
DVVLVVVVVVVVVCCVVPVVVVQQQWDWDFDDDVVFTQFIFIDGHVPPVVNVSVPDDHGDGDQDDPPHGPRDPVCPVVVVD